Protein AF-A0AAV2M5W0-F1 (afdb_monomer_lite)

Secondary structure (DSSP, 8-state):
-PPPEE---S-SBTTB-----EESSTTSEEEEEEPPSTT-SSPEEEEEESSPPHHHHSPPPP-PPPPPPHHHHHHHHHHHHTS--GGGGS-TTS------------S--TTS-S---------PPP-----PPP-

Sequence (135 aa):
MPSLHQYVDIPTRKQNTLDLCYGNISDAFVARAHAPLGFSDHNVVVLIPHYLTGLKRAKPTIHSASVWSEDAIAQLQGCLACTDWDVFQGDLDNKSTTLPSVKSCSVPCPWTPHHSPHLRRGMYTYNLAGSEPEH

Structure (mmCIF, N/CA/C/O backbone):
data_AF-A0AAV2M5W0-F1
#
_entry.id   AF-A0AAV2M5W0-F1
#
loop_
_at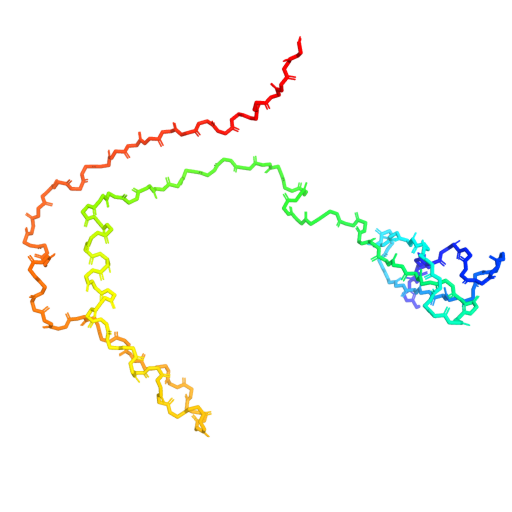om_site.group_PDB
_atom_site.id
_atom_site.type_symbol
_atom_site.label_atom_id
_atom_site.label_alt_id
_atom_site.label_comp_id
_atom_site.label_asym_id
_atom_site.label_entity_id
_atom_site.label_seq_id
_atom_site.pdbx_PDB_ins_code
_atom_site.Cartn_x
_atom_site.Cartn_y
_atom_site.Cartn_z
_atom_site.occupancy
_atom_site.B_iso_or_equiv
_atom_site.auth_seq_id
_atom_site.auth_comp_id
_atom_site.auth_asym_id
_atom_site.auth_atom_id
_atom_site.pdbx_PDB_model_num
ATOM 1 N N . MET A 1 1 ? -13.867 -13.048 -25.288 1.00 59.06 1 MET A N 1
ATOM 2 C CA . MET A 1 1 ? -12.800 -12.876 -24.275 1.00 59.06 1 MET A CA 1
ATOM 3 C C . MET A 1 1 ? -13.046 -11.569 -23.540 1.00 59.06 1 MET A C 1
ATOM 5 O O . MET A 1 1 ? -13.525 -10.649 -24.196 1.00 59.06 1 MET A O 1
ATOM 9 N N . PRO A 1 2 ? -12.778 -11.471 -22.227 1.00 76.69 2 PRO A N 1
ATOM 10 C CA . PRO A 1 2 ? -12.802 -10.181 -21.539 1.00 76.69 2 PRO A CA 1
ATOM 11 C C . PRO A 1 2 ? -11.765 -9.231 -22.163 1.00 76.69 2 PRO A C 1
ATOM 13 O O . PRO A 1 2 ? -10.707 -9.687 -22.602 1.00 76.69 2 PRO A O 1
ATOM 16 N N . SER A 1 3 ? -12.072 -7.933 -22.229 1.00 87.44 3 SER A N 1
ATOM 17 C CA . SER A 1 3 ? -11.113 -6.917 -22.672 1.00 87.44 3 SER A CA 1
ATOM 18 C C . SER A 1 3 ? -9.986 -6.806 -21.647 1.00 87.44 3 SER A C 1
ATOM 20 O O . SER A 1 3 ? -10.240 -6.567 -20.466 1.00 87.44 3 SER A O 1
ATOM 22 N N . LEU A 1 4 ? -8.746 -7.012 -22.091 1.00 92.62 4 LEU A N 1
ATOM 23 C CA . LEU A 1 4 ? -7.558 -6.831 -21.264 1.00 92.62 4 LEU A CA 1
ATOM 24 C C . LEU A 1 4 ? -6.927 -5.470 -21.560 1.00 92.62 4 LEU A C 1
ATOM 26 O O . LEU A 1 4 ? -6.738 -5.103 -22.718 1.00 92.62 4 LEU A O 1
ATOM 30 N N . HIS A 1 5 ? -6.586 -4.746 -20.502 1.00 92.75 5 HIS A N 1
ATOM 31 C CA . HIS A 1 5 ? -5.932 -3.446 -20.522 1.00 92.75 5 HIS A CA 1
ATOM 32 C C . HIS A 1 5 ? -4.488 -3.605 -20.062 1.00 92.75 5 HIS A C 1
ATOM 34 O O . HIS A 1 5 ? -4.242 -4.254 -19.047 1.00 92.75 5 HIS A O 1
ATOM 40 N N . GLN A 1 6 ? -3.546 -3.029 -20.805 1.00 94.81 6 GLN A N 1
ATOM 41 C CA . GLN A 1 6 ? -2.132 -3.018 -20.442 1.00 94.81 6 GLN A CA 1
ATOM 42 C C . GLN A 1 6 ? -1.868 -1.915 -19.415 1.00 94.81 6 GLN A C 1
ATOM 44 O O . GLN A 1 6 ? -2.250 -0.773 -19.644 1.00 94.81 6 GLN A O 1
ATOM 49 N N . TYR A 1 7 ? -1.207 -2.244 -18.307 1.00 95.62 7 TYR A N 1
ATOM 50 C CA . TYR A 1 7 ? -0.858 -1.281 -17.256 1.00 95.62 7 TYR A CA 1
ATOM 51 C C . TYR A 1 7 ? 0.581 -0.771 -17.345 1.00 95.62 7 TYR A C 1
ATOM 53 O O . TYR A 1 7 ? 0.870 0.308 -16.842 1.00 95.62 7 TYR A O 1
ATOM 61 N N . VAL A 1 8 ? 1.492 -1.549 -17.939 1.00 96.12 8 VAL A N 1
ATOM 62 C CA . VAL A 1 8 ? 2.891 -1.139 -18.131 1.00 96.12 8 VAL A CA 1
ATOM 63 C C . VAL A 1 8 ? 3.067 -0.657 -19.561 1.00 96.12 8 VAL A C 1
ATOM 65 O O . VAL A 1 8 ? 3.129 -1.461 -20.486 1.00 96.12 8 VAL A O 1
ATOM 68 N N . ASP A 1 9 ? 3.135 0.655 -19.731 1.00 93.62 9 ASP A N 1
ATOM 69 C CA . ASP A 1 9 ? 3.277 1.368 -21.006 1.00 93.62 9 ASP A CA 1
ATOM 70 C C . ASP A 1 9 ? 4.591 2.169 -21.101 1.00 93.62 9 ASP A C 1
ATOM 72 O O . ASP A 1 9 ? 4.857 2.844 -22.093 1.00 93.62 9 ASP A O 1
ATOM 76 N N . ILE A 1 10 ? 5.442 2.060 -20.079 1.00 94.12 10 ILE A N 1
ATOM 77 C CA . ILE A 1 10 ? 6.734 2.743 -19.978 1.00 94.12 10 ILE A CA 1
ATOM 78 C C . ILE A 1 10 ? 7.901 1.830 -20.385 1.00 94.12 10 ILE A C 1
ATOM 80 O O . ILE A 1 10 ? 7.792 0.605 -20.265 1.00 94.12 10 ILE A O 1
ATOM 84 N N . PRO A 1 11 ? 9.048 2.380 -20.828 1.00 93.94 11 PRO A N 1
ATOM 85 C CA . PRO A 1 11 ? 10.235 1.578 -21.110 1.00 93.94 11 PRO A CA 1
ATOM 86 C C . PRO A 1 11 ? 10.770 0.880 -19.855 1.00 93.94 11 PRO A C 1
ATOM 88 O O . PRO A 1 11 ? 11.038 1.519 -18.833 1.00 93.94 11 PRO A O 1
ATOM 91 N N . THR A 1 12 ? 10.973 -0.433 -19.946 1.00 93.69 12 THR A N 1
ATOM 92 C CA . THR A 1 12 ? 11.491 -1.253 -18.839 1.00 93.69 12 THR A CA 1
ATOM 93 C C . THR A 1 12 ? 12.912 -1.740 -19.086 1.00 93.69 12 THR A C 1
ATOM 95 O O . THR A 1 12 ? 13.647 -1.981 -18.134 1.00 93.69 12 THR A O 1
ATOM 98 N N . ARG A 1 13 ? 13.358 -1.772 -20.348 1.00 93.56 13 ARG A N 1
ATOM 99 C CA . ARG A 1 13 ? 14.748 -2.033 -20.734 1.00 93.56 13 ARG A CA 1
ATOM 100 C C . ARG A 1 13 ? 15.174 -1.062 -21.825 1.00 93.56 13 ARG A C 1
ATOM 102 O O . ARG A 1 13 ? 14.739 -1.174 -22.972 1.00 93.56 13 ARG A O 1
ATOM 109 N N . LYS A 1 14 ? 16.080 -0.138 -21.496 1.00 89.19 14 LYS A N 1
ATOM 110 C CA . LYS A 1 14 ? 16.497 0.945 -22.406 1.00 89.19 14 LYS A CA 1
ATOM 111 C C . LYS A 1 14 ? 15.257 1.698 -22.926 1.00 89.19 14 LYS A C 1
ATOM 113 O O . LYS A 1 14 ? 14.504 2.228 -22.120 1.00 89.19 14 LYS A O 1
ATOM 118 N N . GLN A 1 15 ? 15.028 1.731 -24.239 1.00 90.94 15 GLN A N 1
ATOM 119 C CA . GLN A 1 15 ? 13.858 2.350 -24.872 1.00 90.94 15 GLN A CA 1
ATOM 120 C C . GLN A 1 15 ? 12.706 1.366 -25.144 1.00 90.94 15 GLN A C 1
ATOM 122 O O . GLN A 1 15 ? 11.694 1.767 -25.712 1.00 90.94 15 GLN A O 1
ATOM 127 N N . ASN A 1 16 ? 12.833 0.100 -24.736 1.00 91.88 16 ASN A N 1
ATOM 128 C CA . ASN A 1 16 ? 11.838 -0.933 -25.008 1.00 91.88 16 ASN A CA 1
ATOM 129 C C . ASN A 1 16 ? 11.011 -1.262 -23.757 1.00 91.88 16 ASN A C 1
ATOM 131 O O . ASN A 1 16 ? 11.539 -1.362 -22.647 1.00 91.88 16 ASN A O 1
ATOM 135 N N . THR A 1 17 ? 9.717 -1.507 -23.956 1.00 93.50 17 THR A N 1
ATOM 136 C CA . THR A 1 17 ? 8.811 -2.077 -22.950 1.00 93.50 17 THR A CA 1
ATOM 137 C C . THR A 1 17 ? 8.752 -3.584 -23.155 1.00 93.50 17 THR A C 1
ATOM 139 O O . THR A 1 17 ? 8.103 -4.060 -24.084 1.00 93.50 17 THR A O 1
ATOM 142 N N . LEU A 1 18 ? 9.489 -4.329 -22.332 1.00 91.94 18 LEU A N 1
ATOM 143 C CA . LEU A 1 18 ? 9.512 -5.795 -22.392 1.00 91.94 18 LEU A CA 1
ATOM 144 C C . LEU A 1 18 ? 8.593 -6.420 -21.346 1.00 91.94 18 LEU A C 1
ATOM 146 O O . LEU A 1 18 ? 8.008 -7.473 -21.591 1.00 91.94 18 LEU A O 1
ATOM 150 N N . ASP A 1 19 ? 8.453 -5.763 -20.197 1.00 91.44 19 ASP A N 1
ATOM 151 C CA . ASP A 1 19 ? 7.642 -6.266 -19.099 1.00 91.44 19 ASP A CA 1
ATOM 152 C C . ASP A 1 19 ? 6.202 -5.787 -19.295 1.00 91.44 19 ASP A C 1
ATOM 154 O O . ASP A 1 19 ? 5.883 -4.615 -19.103 1.00 91.44 19 ASP A O 1
ATOM 158 N N . LEU A 1 20 ? 5.330 -6.698 -19.728 1.00 93.12 20 LEU A N 1
ATOM 159 C CA . LEU A 1 20 ? 3.921 -6.415 -19.990 1.00 93.12 20 LEU A CA 1
ATOM 160 C C . LEU A 1 20 ? 3.066 -6.914 -18.823 1.00 93.12 20 LEU A C 1
ATOM 162 O O . LEU A 1 20 ? 3.173 -8.065 -18.404 1.00 93.12 20 LEU A O 1
ATOM 166 N N . CYS A 1 21 ? 2.174 -6.063 -18.324 1.00 94.31 21 CYS A N 1
ATOM 167 C CA . CYS A 1 21 ? 1.186 -6.431 -17.312 1.00 94.31 21 CYS A CA 1
ATOM 168 C C . CYS A 1 21 ? -0.206 -6.057 -17.814 1.00 94.31 21 CYS A C 1
ATOM 170 O O . CYS A 1 21 ? -0.398 -4.927 -18.263 1.00 94.31 21 CYS A O 1
ATOM 172 N N . TYR A 1 22 ? -1.159 -6.987 -17.723 1.00 94.81 22 TYR A N 1
ATOM 173 C CA . TYR A 1 22 ? -2.530 -6.799 -18.191 1.00 94.81 22 TYR A CA 1
ATOM 174 C C . TYR A 1 22 ? -3.550 -7.095 -17.090 1.00 94.81 22 TYR A C 1
ATOM 176 O O . TYR A 1 22 ? -3.334 -7.972 -16.254 1.00 94.81 22 TYR A O 1
ATOM 184 N N . GLY A 1 23 ? -4.702 -6.430 -17.134 1.00 92.88 23 GLY A N 1
ATOM 185 C CA . GLY A 1 23 ? -5.857 -6.770 -16.304 1.00 92.88 23 GLY A CA 1
ATOM 186 C C . GLY A 1 23 ? -7.184 -6.367 -16.940 1.00 92.88 23 GLY A C 1
ATOM 187 O O . GLY A 1 23 ? -7.224 -5.799 -18.023 1.00 92.88 23 GLY A O 1
ATOM 188 N N . ASN A 1 24 ? -8.293 -6.705 -16.291 1.00 93.56 24 ASN A N 1
ATOM 189 C CA . ASN A 1 24 ? -9.652 -6.519 -16.815 1.00 93.56 24 ASN A CA 1
ATOM 190 C C . ASN A 1 24 ? -10.321 -5.202 -16.380 1.00 93.56 24 ASN A C 1
ATOM 192 O O . ASN A 1 24 ? -11.489 -4.988 -16.694 1.00 93.56 24 ASN A O 1
ATOM 196 N N . ILE A 1 25 ? -9.619 -4.350 -15.630 1.00 88.50 25 ILE A N 1
ATOM 197 C CA . ILE A 1 25 ? -10.131 -3.070 -15.135 1.00 88.50 25 ILE A CA 1
ATOM 198 C C . ILE A 1 25 ? -9.308 -1.965 -15.789 1.00 88.50 25 ILE A C 1
ATOM 200 O O . ILE A 1 25 ? -8.116 -1.841 -15.526 1.00 88.50 25 ILE A O 1
ATOM 204 N N . SER A 1 26 ? -9.934 -1.155 -16.637 1.00 89.06 26 SER A N 1
ATOM 205 C CA . SER A 1 26 ? -9.281 0.021 -17.214 1.00 89.06 26 SER A CA 1
ATOM 206 C C . SER A 1 26 ? -8.836 0.992 -16.118 1.00 89.06 26 SER A C 1
ATOM 208 O O . SER A 1 26 ? -9.547 1.178 -15.129 1.00 89.06 26 SER A O 1
ATOM 210 N N . ASP A 1 27 ? -7.671 1.618 -16.299 1.00 87.38 27 ASP A N 1
ATOM 211 C CA . ASP A 1 27 ? -7.126 2.639 -15.393 1.00 87.38 27 ASP A CA 1
ATOM 212 C C . ASP A 1 27 ? -7.071 2.192 -13.924 1.00 87.38 27 ASP A C 1
ATOM 214 O O . ASP A 1 27 ? -7.342 2.972 -13.012 1.00 87.38 27 ASP A O 1
ATOM 218 N N . ALA A 1 28 ? -6.765 0.913 -13.678 1.00 90.62 28 ALA A N 1
ATOM 219 C CA . ALA A 1 28 ? -6.597 0.386 -12.326 1.00 90.62 28 ALA A CA 1
ATOM 220 C C . ALA A 1 28 ? -5.260 0.811 -11.705 1.00 90.62 28 ALA A C 1
ATOM 222 O O . ALA A 1 28 ? -5.187 1.041 -10.495 1.00 90.62 28 ALA A O 1
ATOM 223 N N . PHE A 1 29 ? -4.218 0.940 -12.530 1.00 93.19 29 PHE A N 1
ATOM 224 C CA . PHE A 1 29 ? -2.856 1.240 -12.103 1.00 93.19 29 PHE A CA 1
ATOM 225 C C . PHE A 1 29 ? -2.165 2.214 -13.053 1.00 93.19 29 PHE A C 1
ATOM 227 O O . PHE A 1 29 ? -2.430 2.213 -14.251 1.00 93.19 29 PHE A O 1
ATOM 234 N N . VAL A 1 30 ? -1.232 2.986 -12.502 1.00 93.38 30 VAL A N 1
ATOM 235 C CA . VAL A 1 30 ? -0.239 3.766 -13.245 1.00 93.38 30 VAL A CA 1
ATOM 236 C C . VAL A 1 30 ? 1.128 3.134 -13.009 1.00 93.38 30 VAL A C 1
ATOM 238 O O . VAL A 1 30 ? 1.520 2.924 -11.857 1.00 93.38 30 VAL A O 1
ATOM 241 N N . ALA A 1 31 ? 1.861 2.836 -14.079 1.00 95.44 31 ALA A N 1
ATOM 242 C CA . ALA A 1 31 ? 3.222 2.328 -13.981 1.00 95.44 31 ALA A CA 1
ATOM 243 C C . ALA A 1 31 ? 4.231 3.455 -13.711 1.00 95.44 31 ALA A C 1
ATOM 245 O O . ALA A 1 31 ? 4.190 4.523 -14.320 1.00 95.44 31 ALA A O 1
ATOM 246 N N . ARG A 1 32 ? 5.185 3.199 -12.812 1.00 94.44 32 ARG A N 1
ATOM 247 C CA . ARG A 1 32 ? 6.381 4.029 -12.616 1.00 94.44 32 ARG A CA 1
ATOM 248 C C . ARG A 1 32 ? 7.641 3.187 -12.685 1.00 94.44 32 ARG A C 1
ATOM 250 O O . ARG A 1 32 ? 7.730 2.156 -12.025 1.00 94.44 32 ARG A O 1
ATOM 257 N N . ALA A 1 33 ? 8.627 3.661 -13.441 1.00 93.69 33 ALA A N 1
ATOM 258 C CA . ALA A 1 33 ? 9.947 3.054 -13.487 1.00 93.69 33 ALA A CA 1
ATOM 259 C C . ALA A 1 33 ? 10.795 3.532 -12.303 1.00 93.69 33 ALA A C 1
ATOM 261 O O . ALA A 1 33 ? 10.796 4.708 -11.941 1.00 93.69 33 ALA A O 1
ATOM 262 N N . HIS A 1 34 ? 11.542 2.598 -11.738 1.00 93.31 34 HIS A N 1
ATOM 263 C CA . HIS A 1 34 ? 12.541 2.776 -10.701 1.00 93.31 34 HIS A CA 1
ATOM 264 C C . HIS A 1 34 ? 13.873 2.194 -11.178 1.00 93.31 34 HIS A C 1
ATOM 266 O O . HIS A 1 34 ? 13.924 1.423 -12.141 1.00 93.31 34 HIS A O 1
ATOM 272 N N . ALA A 1 35 ? 14.954 2.575 -10.494 1.00 92.44 35 ALA A N 1
ATOM 273 C CA . ALA A 1 35 ? 16.288 2.088 -10.811 1.00 92.44 35 ALA A CA 1
ATOM 274 C C . ALA A 1 35 ? 16.329 0.545 -10.842 1.00 92.44 35 ALA A C 1
ATOM 276 O O . ALA A 1 35 ? 15.637 -0.098 -10.042 1.00 92.44 35 ALA A O 1
ATOM 277 N N . PRO A 1 36 ? 17.127 -0.051 -11.743 1.00 92.31 36 PRO A N 1
ATOM 278 C CA . PRO A 1 36 ? 17.340 -1.488 -11.765 1.00 92.31 36 PRO A CA 1
ATOM 279 C C . PRO A 1 36 ? 17.829 -2.018 -10.419 1.00 92.31 36 PRO A C 1
ATOM 281 O O . PRO A 1 36 ? 18.591 -1.361 -9.706 1.00 92.31 36 PRO A O 1
ATOM 284 N N . LEU A 1 37 ? 17.410 -3.236 -10.080 1.00 92.31 37 LEU A N 1
ATOM 285 C CA . LEU A 1 37 ? 17.890 -3.901 -8.878 1.00 92.31 37 LEU A CA 1
ATOM 286 C C . LEU A 1 37 ? 19.275 -4.512 -9.138 1.00 92.31 37 LEU A C 1
ATOM 288 O O . LEU A 1 37 ? 19.419 -5.418 -9.960 1.00 92.31 37 LEU A O 1
ATOM 292 N N . GLY A 1 38 ? 20.294 -4.036 -8.421 1.00 93.25 38 GLY A N 1
ATOM 293 C CA . GLY A 1 38 ? 21.662 -4.544 -8.545 1.00 93.25 38 GLY A CA 1
ATOM 294 C C . GLY A 1 38 ? 22.214 -4.384 -9.965 1.00 93.25 38 GLY A C 1
ATOM 295 O O . GLY A 1 38 ? 22.266 -3.277 -10.489 1.00 93.25 38 GLY A O 1
ATOM 296 N N . PHE A 1 39 ? 22.622 -5.497 -10.581 1.00 92.50 39 PHE A N 1
ATOM 297 C CA . PHE A 1 39 ? 23.157 -5.543 -11.950 1.00 92.50 39 PHE A CA 1
ATOM 298 C C . PHE A 1 39 ? 22.105 -5.892 -13.015 1.00 92.50 39 PHE A C 1
ATOM 300 O O . PHE A 1 39 ? 22.465 -6.247 -14.136 1.00 92.50 39 PHE A O 1
ATOM 307 N N . SER A 1 40 ? 20.815 -5.827 -12.672 1.00 92.00 40 SER A N 1
ATOM 308 C CA . SER A 1 40 ? 19.733 -5.980 -13.647 1.00 92.00 40 SER A CA 1
ATOM 309 C C . SER A 1 40 ? 19.852 -4.919 -14.741 1.00 92.00 40 SER A C 1
ATOM 311 O O . SER A 1 40 ? 20.120 -3.751 -14.466 1.00 92.00 40 SER A O 1
ATOM 313 N N . ASP A 1 41 ? 19.612 -5.308 -15.986 1.00 89.88 41 ASP A N 1
ATOM 314 C CA . ASP A 1 41 ? 19.481 -4.383 -17.110 1.00 89.88 41 ASP A CA 1
ATOM 315 C C . ASP A 1 41 ? 18.020 -3.974 -17.371 1.00 89.88 41 ASP A C 1
ATOM 317 O O . ASP A 1 41 ? 17.747 -3.194 -18.287 1.00 89.88 41 ASP A O 1
ATOM 321 N N . HIS A 1 42 ? 17.092 -4.471 -16.546 1.00 92.94 42 HIS A N 1
ATOM 322 C CA . HIS A 1 42 ? 15.692 -4.057 -16.488 1.00 92.94 42 HIS A CA 1
ATOM 323 C C . HIS A 1 42 ? 15.449 -3.126 -15.294 1.00 92.94 42 HIS A C 1
ATOM 325 O O . HIS A 1 42 ? 15.894 -3.401 -14.173 1.00 92.94 42 HIS A O 1
ATOM 331 N N . ASN A 1 43 ? 14.690 -2.059 -15.532 1.00 93.44 43 ASN A N 1
ATOM 332 C CA . ASN A 1 43 ? 14.153 -1.176 -14.504 1.00 93.44 43 ASN A CA 1
ATOM 333 C C . ASN A 1 43 ? 13.117 -1.919 -13.656 1.00 93.44 43 ASN A C 1
ATOM 335 O O . ASN A 1 43 ? 12.354 -2.744 -14.158 1.00 93.44 43 ASN A O 1
ATOM 339 N N . VAL A 1 44 ? 13.030 -1.569 -12.376 1.00 94.19 44 VAL A N 1
ATOM 340 C CA . VAL A 1 44 ? 11.920 -2.026 -11.533 1.00 94.19 44 VAL A CA 1
ATOM 341 C C . VAL A 1 44 ? 10.677 -1.218 -11.898 1.00 94.19 44 VAL A C 1
ATOM 343 O O . VAL A 1 44 ? 10.741 0.007 -11.956 1.00 94.19 44 VAL A O 1
ATOM 346 N N . VAL A 1 45 ? 9.537 -1.871 -12.121 1.00 95.69 45 VAL A N 1
ATOM 347 C CA . VAL A 1 45 ? 8.261 -1.181 -12.361 1.00 95.69 45 VAL A CA 1
ATOM 348 C C . VAL A 1 45 ? 7.367 -1.309 -11.137 1.00 95.69 45 VAL A C 1
ATOM 350 O O . VAL A 1 45 ? 7.078 -2.411 -10.677 1.00 95.69 45 VAL A O 1
ATOM 353 N N . VAL A 1 46 ? 6.906 -0.173 -10.621 1.00 95.06 46 VAL A N 1
ATOM 354 C CA . VAL A 1 46 ? 5.933 -0.101 -9.529 1.00 95.06 46 VAL A CA 1
ATOM 355 C C . VAL A 1 46 ? 4.579 0.284 -10.110 1.00 95.06 46 VAL A C 1
ATOM 357 O O . VAL A 1 46 ? 4.447 1.328 -10.748 1.00 95.06 46 VAL A O 1
ATOM 360 N N . LEU A 1 47 ? 3.568 -0.554 -9.875 1.00 94.38 47 LEU A N 1
ATOM 361 C CA . LEU A 1 47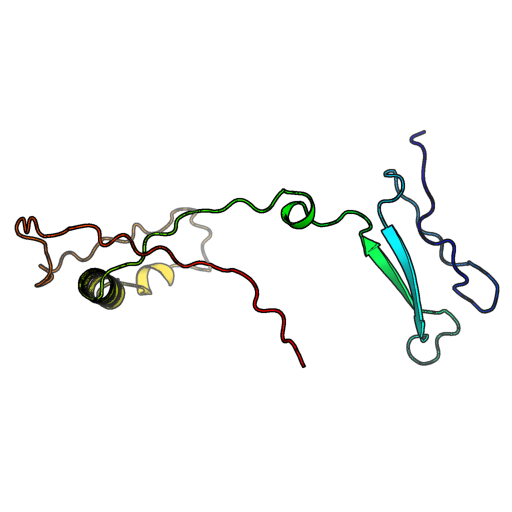 ? 2.179 -0.264 -10.219 1.00 94.38 47 LEU A CA 1
ATOM 362 C C . LEU A 1 47 ? 1.506 0.452 -9.051 1.00 94.38 47 LEU A C 1
ATOM 364 O O . LEU A 1 47 ? 1.263 -0.135 -7.997 1.00 94.38 47 LEU A O 1
ATOM 368 N N . ILE A 1 48 ? 1.204 1.731 -9.243 1.00 92.81 48 ILE A N 1
ATOM 369 C CA . ILE A 1 48 ? 0.504 2.546 -8.252 1.00 92.81 48 ILE A CA 1
ATOM 370 C C . ILE A 1 48 ? -0.990 2.458 -8.553 1.00 92.81 48 ILE A C 1
ATOM 372 O O . ILE A 1 48 ? -1.384 2.810 -9.666 1.00 92.81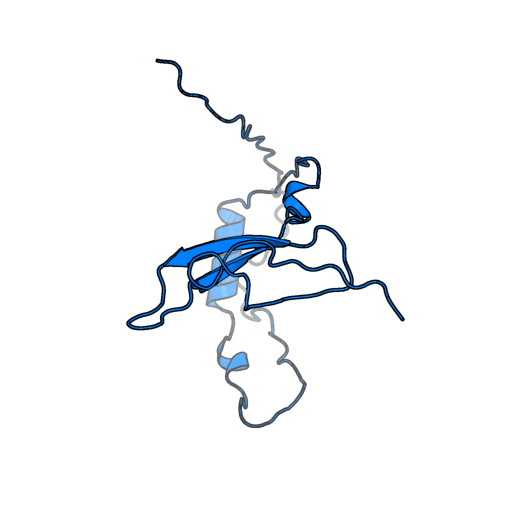 48 ILE A O 1
ATOM 376 N N . PRO A 1 49 ? -1.836 2.020 -7.605 1.00 90.56 49 PRO A N 1
ATOM 377 C CA . PRO A 1 49 ? -3.276 2.024 -7.799 1.00 90.56 49 PRO A CA 1
ATOM 378 C C . PRO A 1 49 ? -3.766 3.422 -8.176 1.00 90.56 49 PRO A C 1
ATOM 380 O O . PRO A 1 49 ? -3.558 4.387 -7.441 1.00 90.56 49 PRO A O 1
ATOM 383 N N . HIS A 1 50 ? -4.420 3.530 -9.326 1.00 83.56 50 HIS A N 1
ATOM 384 C CA . HIS A 1 50 ? -5.025 4.778 -9.780 1.00 83.56 50 HIS A CA 1
ATOM 385 C C . HIS A 1 50 ? -6.333 5.058 -9.022 1.00 83.56 50 HIS A C 1
ATOM 387 O O . HIS A 1 50 ? -6.728 6.209 -8.828 1.00 83.56 50 HIS A O 1
ATOM 393 N N . TYR A 1 51 ? -6.990 4.010 -8.505 1.00 72.44 51 TYR A N 1
ATOM 394 C CA . TYR A 1 51 ? -8.102 4.194 -7.585 1.00 72.44 51 TYR A CA 1
ATOM 395 C C . TYR A 1 51 ? -7.594 4.777 -6.258 1.00 72.44 51 TYR A C 1
ATOM 397 O O . TYR A 1 51 ? -6.824 4.168 -5.516 1.00 72.44 51 TYR A O 1
ATOM 405 N N . LEU A 1 52 ? -8.063 5.978 -5.926 1.00 65.75 52 LEU A N 1
ATOM 406 C CA . LEU A 1 52 ? -7.949 6.495 -4.570 1.00 65.75 52 LEU A CA 1
ATOM 407 C C . LEU A 1 52 ? -8.746 5.564 -3.644 1.00 65.75 52 LEU A C 1
ATOM 409 O O . LEU A 1 52 ? -9.871 5.177 -3.975 1.00 65.75 52 LEU A O 1
ATOM 413 N N . THR A 1 53 ? -8.160 5.182 -2.504 1.00 62.97 53 THR A N 1
ATOM 414 C CA . THR A 1 53 ? -8.827 4.355 -1.485 1.00 62.97 53 THR A CA 1
ATOM 415 C C . THR A 1 53 ? -10.232 4.897 -1.206 1.00 62.97 53 THR A C 1
ATOM 417 O O . THR A 1 53 ? -10.445 6.107 -1.265 1.00 62.97 53 THR A O 1
ATOM 420 N N . GLY A 1 54 ? -11.209 4.033 -0.904 1.00 59.19 54 GLY A N 1
ATOM 421 C CA . GLY A 1 54 ? -12.597 4.466 -0.661 1.00 59.19 54 GLY A CA 1
ATOM 422 C C . GLY A 1 54 ? -12.707 5.619 0.348 1.00 59.19 54 GLY A C 1
ATOM 423 O O . GLY A 1 54 ? -13.537 6.502 0.178 1.00 59.19 54 GLY A O 1
ATOM 424 N N . LEU A 1 55 ? -11.777 5.682 1.308 1.00 58.88 55 LEU A N 1
ATOM 425 C CA . LEU A 1 55 ? -11.620 6.775 2.271 1.00 58.88 55 LEU A CA 1
ATOM 426 C C . LEU A 1 55 ? -11.314 8.144 1.631 1.00 58.88 55 LEU A C 1
ATOM 428 O O . LEU A 1 55 ? -11.785 9.160 2.119 1.00 58.88 55 LEU A O 1
ATOM 432 N N . LYS A 1 56 ? -10.541 8.179 0.541 1.00 59.00 56 LYS A N 1
ATOM 433 C CA . LYS A 1 56 ? -10.218 9.395 -0.223 1.00 59.00 56 LYS A CA 1
ATOM 434 C C . LYS A 1 56 ? -11.295 9.759 -1.253 1.00 59.00 56 LYS A C 1
ATOM 436 O O . LYS A 1 56 ? -11.356 10.906 -1.678 1.00 59.00 56 LYS A O 1
ATOM 441 N N . ARG A 1 57 ? -12.116 8.788 -1.683 1.00 58.00 57 ARG A N 1
ATOM 442 C CA . ARG A 1 57 ? -13.290 9.021 -2.550 1.00 58.00 57 ARG A CA 1
ATOM 443 C C . ARG A 1 57 ? -14.514 9.486 -1.763 1.00 58.00 57 ARG A C 1
ATOM 445 O O . ARG A 1 57 ? -15.341 10.212 -2.305 1.00 58.00 57 ARG A O 1
ATOM 452 N N . ALA A 1 58 ? -14.650 9.046 -0.516 1.00 66.81 58 ALA A N 1
ATOM 453 C CA . ALA A 1 58 ? -15.736 9.461 0.351 1.00 66.81 58 ALA A CA 1
ATOM 454 C C . ALA A 1 58 ? -15.554 10.930 0.749 1.00 66.81 58 ALA A C 1
ATOM 456 O O . ALA A 1 58 ? -14.465 11.354 1.137 1.00 66.81 58 ALA A O 1
ATOM 457 N N . LYS A 1 59 ? -16.636 11.710 0.674 1.00 74.12 59 LYS A N 1
ATOM 458 C CA . LYS A 1 59 ? -16.661 13.049 1.265 1.00 74.12 59 LYS A CA 1
ATOM 459 C C . LYS A 1 59 ? -16.338 12.908 2.759 1.00 74.12 59 LYS A C 1
ATOM 461 O O . LYS A 1 59 ? -16.971 12.068 3.398 1.00 74.12 59 LYS A O 1
ATOM 466 N N . PRO A 1 60 ? -15.412 13.706 3.321 1.00 76.00 60 PRO A N 1
ATOM 467 C CA . PRO A 1 60 ? -15.147 13.677 4.752 1.00 76.00 60 PRO A CA 1
ATOM 468 C C . PRO A 1 60 ? -16.451 13.850 5.536 1.00 76.00 60 PRO A C 1
ATOM 470 O O . PRO A 1 60 ? -17.156 14.849 5.369 1.00 76.00 60 PRO A O 1
ATOM 473 N N . THR A 1 61 ? -16.786 12.862 6.361 1.00 81.31 61 THR A N 1
ATOM 474 C CA . THR A 1 61 ? -17.928 12.919 7.274 1.00 81.31 61 THR A CA 1
ATOM 475 C C . THR A 1 61 ? -17.433 13.238 8.673 1.00 81.31 61 THR A C 1
ATOM 477 O O . THR A 1 61 ? -16.500 12.612 9.175 1.00 81.31 61 THR A O 1
ATOM 480 N N . ILE A 1 62 ? -18.076 14.208 9.317 1.00 84.12 62 ILE A N 1
ATOM 481 C CA . ILE A 1 62 ? -17.820 14.519 10.720 1.00 84.12 62 ILE A CA 1
ATOM 482 C C . ILE A 1 62 ? -18.567 13.486 11.560 1.00 84.12 62 ILE A C 1
ATOM 484 O O . ILE A 1 62 ? -19.791 13.384 11.483 1.00 84.12 62 ILE A O 1
ATOM 488 N N . HIS A 1 63 ? -17.826 12.738 12.370 1.00 81.88 63 HIS A N 1
ATOM 489 C CA . HIS A 1 63 ? -18.387 11.844 13.373 1.00 81.88 63 HIS A CA 1
ATOM 490 C C . HIS A 1 63 ? -18.086 12.402 14.762 1.00 81.88 63 HIS A C 1
ATOM 492 O O . HIS A 1 63 ? -16.948 12.753 15.067 1.00 81.88 63 HIS A O 1
ATOM 498 N N . SER A 1 64 ? -19.105 12.478 15.616 1.00 86.19 64 SER A N 1
ATOM 499 C CA . SER A 1 64 ? -18.916 12.770 17.034 1.00 86.19 64 SER A CA 1
ATOM 500 C C . SER A 1 64 ? -18.416 11.512 17.742 1.00 86.19 64 SER A C 1
ATOM 502 O O . SER A 1 64 ? -19.118 10.499 17.750 1.00 86.19 64 SER A O 1
ATOM 504 N N . ALA A 1 65 ? -17.237 11.577 18.355 1.00 82.31 65 ALA A N 1
ATOM 505 C CA . ALA A 1 65 ? -16.741 10.534 19.245 1.00 82.31 65 ALA A CA 1
ATOM 506 C C . ALA A 1 65 ? -16.989 10.936 20.704 1.00 82.31 65 ALA A C 1
ATOM 508 O O . ALA A 1 65 ? -16.772 12.085 21.086 1.00 82.31 65 ALA A O 1
ATOM 509 N N . SER A 1 66 ? -17.452 9.994 21.525 1.00 84.94 66 SER A N 1
ATOM 510 C CA . SER A 1 66 ? -17.552 10.198 22.970 1.00 84.94 66 SER A CA 1
ATOM 511 C C . SER A 1 66 ? -16.180 10.040 23.615 1.00 84.94 66 SER A C 1
ATOM 513 O O . SER A 1 66 ? -15.521 9.022 23.402 1.00 84.94 66 SER A O 1
ATOM 515 N N . VAL A 1 67 ? -15.789 11.003 24.445 1.00 89.25 67 VAL A N 1
ATOM 516 C CA . VAL A 1 67 ? -14.601 10.895 25.298 1.00 89.25 67 VAL A CA 1
ATOM 517 C C . VAL A 1 67 ? -15.011 10.261 26.625 1.00 89.25 67 VAL A C 1
ATOM 519 O O . VAL A 1 67 ? -16.050 10.609 27.189 1.00 89.25 67 VAL A O 1
ATOM 522 N N . TRP A 1 68 ? -14.228 9.299 27.106 1.00 88.50 68 TRP A N 1
ATOM 523 C CA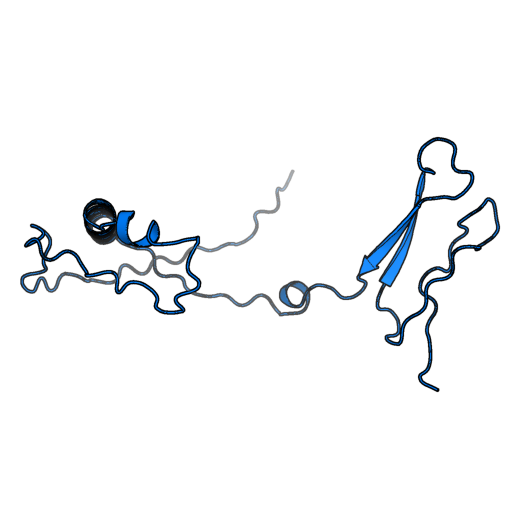 . TRP A 1 68 ? -14.453 8.684 28.413 1.00 88.50 68 TRP A CA 1
ATOM 524 C C . TRP A 1 68 ? -13.998 9.624 29.531 1.00 88.50 68 TRP A C 1
ATOM 526 O O . TRP A 1 68 ? -12.968 10.282 29.404 1.00 88.50 68 TRP A O 1
ATOM 536 N N . SER A 1 69 ? -14.773 9.701 30.617 1.00 91.38 69 SER A N 1
ATOM 537 C CA . SER A 1 69 ? -14.357 10.432 31.817 1.00 91.38 69 SER A CA 1
ATOM 538 C C . SER A 1 69 ? -13.189 9.723 32.503 1.00 91.38 69 SER A C 1
ATOM 540 O O . SER A 1 69 ? -13.007 8.518 32.329 1.00 91.38 69 SER A O 1
ATOM 542 N N . GLU A 1 70 ? -12.431 10.451 33.323 1.00 90.19 70 GLU A N 1
ATOM 543 C CA . GLU A 1 70 ? -11.348 9.874 34.132 1.00 90.19 70 GLU A CA 1
ATOM 544 C C . GLU A 1 70 ? -11.849 8.712 34.999 1.00 90.19 70 GLU A C 1
ATOM 546 O O . GLU A 1 70 ? -11.223 7.656 35.028 1.00 90.19 70 GLU A O 1
ATOM 551 N N . ASP A 1 71 ? -13.039 8.850 35.593 1.00 86.06 71 ASP A N 1
ATOM 552 C CA . ASP A 1 71 ? -13.687 7.776 36.353 1.00 86.06 71 ASP A CA 1
ATOM 553 C C . ASP A 1 71 ? -13.974 6.542 35.490 1.00 86.06 71 ASP A C 1
ATOM 555 O O . ASP A 1 71 ? -13.730 5.414 35.915 1.00 86.06 71 ASP A O 1
ATOM 559 N N . ALA A 1 72 ? -14.484 6.733 34.268 1.00 84.69 72 ALA A N 1
ATOM 560 C CA . ALA A 1 72 ? -14.760 5.625 33.357 1.00 84.69 72 ALA A CA 1
ATOM 561 C C . ALA A 1 72 ? -13.459 4.922 32.942 1.00 84.69 72 ALA A C 1
ATOM 563 O O . ALA A 1 72 ? -13.407 3.693 32.908 1.00 84.69 72 ALA A O 1
ATOM 564 N N . ILE A 1 73 ? -12.398 5.692 32.685 1.00 88.75 73 ILE A N 1
ATOM 565 C CA . ILE A 1 73 ? -11.066 5.165 32.375 1.00 88.75 73 ILE A CA 1
ATOM 566 C C . ILE A 1 73 ? -10.526 4.355 33.559 1.00 88.75 73 ILE A C 1
ATOM 568 O O . ILE A 1 73 ? -10.099 3.219 33.360 1.00 88.75 73 ILE A O 1
ATOM 572 N N . ALA A 1 74 ? -10.589 4.889 34.780 1.00 87.06 74 ALA A N 1
ATOM 573 C CA . ALA A 1 74 ? -10.111 4.214 35.985 1.00 87.06 74 ALA A CA 1
ATOM 574 C C . ALA A 1 74 ? -10.870 2.904 36.252 1.00 87.06 74 ALA A C 1
ATOM 576 O O . ALA A 1 74 ? -10.261 1.879 36.566 1.00 87.06 74 ALA A O 1
ATOM 577 N N . GLN A 1 75 ? -12.192 2.904 36.058 1.00 85.56 75 GLN A N 1
ATOM 578 C CA . GLN A 1 75 ? -13.015 1.699 36.175 1.00 85.56 75 GLN A CA 1
ATOM 579 C C . GLN A 1 75 ? -12.606 0.633 35.160 1.00 85.56 75 GLN A C 1
ATOM 581 O O . GLN A 1 75 ? -12.391 -0.522 35.522 1.00 85.56 75 GLN A O 1
ATOM 586 N N . LEU A 1 76 ? -12.448 1.020 33.895 1.00 87.56 76 LEU A N 1
ATOM 587 C CA . LEU A 1 76 ? -12.045 0.105 32.831 1.00 87.56 76 LEU A CA 1
ATOM 588 C C . LEU A 1 76 ? -10.636 -0.448 33.042 1.00 87.56 76 LEU A C 1
ATOM 590 O O . LEU A 1 76 ? -10.420 -1.641 32.843 1.00 87.56 76 LEU A O 1
ATOM 594 N N . GLN A 1 77 ? -9.694 0.383 33.491 1.00 90.19 77 GLN A N 1
ATOM 595 C CA . GLN A 1 77 ? -8.353 -0.061 33.873 1.00 90.19 77 GLN A CA 1
ATOM 596 C C . GLN A 1 77 ? -8.409 -1.088 35.007 1.00 90.19 77 GLN A C 1
ATOM 598 O O . GLN A 1 77 ? -7.753 -2.124 34.918 1.00 90.19 77 GLN A O 1
ATOM 603 N N . GLY A 1 78 ? -9.237 -0.849 36.029 1.00 87.88 78 GLY A N 1
ATOM 604 C CA . GLY A 1 78 ? -9.483 -1.811 37.103 1.00 87.88 78 GLY A CA 1
ATOM 605 C C . GLY A 1 78 ? -10.037 -3.141 36.583 1.00 87.88 78 GLY A C 1
ATOM 606 O O . GLY A 1 78 ? -9.521 -4.198 36.942 1.00 87.88 78 GLY A O 1
ATOM 607 N N . CYS A 1 79 ? -11.025 -3.097 35.682 1.00 85.12 79 CYS A N 1
ATOM 608 C CA . CYS A 1 79 ? -11.586 -4.289 35.042 1.00 85.12 79 CYS A CA 1
ATOM 609 C C . CYS A 1 79 ? -10.537 -5.075 34.241 1.00 85.12 79 CYS A C 1
ATOM 611 O O . CYS A 1 79 ? -10.475 -6.298 34.342 1.00 85.12 79 CYS A O 1
ATOM 613 N N . LEU A 1 80 ? -9.695 -4.391 33.464 1.00 87.12 80 LEU A N 1
ATOM 614 C CA . LEU A 1 80 ? -8.641 -5.034 32.672 1.00 87.12 80 LEU A CA 1
ATOM 615 C C . LEU A 1 80 ? -7.547 -5.645 33.556 1.00 87.12 80 LEU A C 1
ATOM 617 O O . LEU A 1 80 ? -7.043 -6.720 33.239 1.00 87.12 80 LEU A O 1
ATOM 621 N N . ALA A 1 81 ? -7.213 -4.997 34.675 1.00 84.81 81 ALA A N 1
ATOM 622 C CA . ALA A 1 81 ? -6.223 -5.494 35.629 1.00 84.81 81 ALA A CA 1
ATOM 623 C C . ALA A 1 81 ? -6.696 -6.744 36.392 1.00 84.81 81 ALA A C 1
ATOM 625 O O . ALA A 1 81 ? -5.871 -7.575 36.757 1.00 84.81 81 ALA A O 1
ATOM 626 N N . CYS A 1 82 ? -8.007 -6.894 36.625 1.00 81.69 82 CYS A N 1
ATOM 627 C CA . CYS A 1 82 ? -8.585 -8.099 37.234 1.00 81.69 82 CYS A CA 1
ATOM 628 C C . CYS A 1 82 ? -9.027 -9.161 36.219 1.00 81.69 82 CYS A C 1
ATOM 630 O O . CYS A 1 82 ? -9.535 -10.208 36.624 1.00 81.69 82 CYS A O 1
ATOM 632 N N . THR A 1 83 ? -8.875 -8.898 34.917 1.00 83.00 83 THR A N 1
ATOM 633 C CA . THR A 1 83 ? -9.210 -9.872 33.878 1.00 83.00 83 THR A CA 1
ATOM 634 C C . THR A 1 83 ? -8.168 -10.986 33.879 1.00 83.00 83 THR A C 1
ATOM 636 O O . THR A 1 83 ? -6.970 -10.727 33.808 1.00 83.00 83 THR A O 1
ATOM 639 N N . ASP A 1 84 ? -8.635 -12.230 33.951 1.00 81.75 84 ASP A N 1
ATOM 640 C CA . ASP A 1 84 ? -7.799 -13.411 33.759 1.00 81.75 84 ASP A CA 1
ATOM 641 C C . ASP A 1 84 ? -7.449 -13.549 32.268 1.00 81.75 84 ASP A C 1
ATOM 643 O O . ASP A 1 84 ? -8.282 -13.952 31.450 1.00 81.75 84 ASP A O 1
ATOM 647 N N . TRP A 1 85 ? -6.224 -13.158 31.912 1.00 83.38 85 TRP A N 1
ATOM 648 C CA . TRP A 1 85 ? -5.694 -13.255 30.550 1.00 83.38 85 TRP A CA 1
ATOM 649 C C . TRP A 1 85 ? -5.100 -14.635 30.244 1.00 83.38 85 TRP A C 1
ATOM 651 O O . TRP A 1 85 ? -4.908 -14.966 29.072 1.00 83.38 85 TRP A O 1
ATOM 661 N N . ASP A 1 86 ? -4.851 -15.461 31.264 1.00 79.75 86 ASP A N 1
ATOM 662 C CA . ASP A 1 86 ? -4.302 -16.810 31.095 1.00 79.75 86 ASP A CA 1
ATOM 663 C C . ASP A 1 86 ? -5.321 -17.739 30.426 1.00 79.75 86 ASP A C 1
ATOM 665 O O . ASP A 1 86 ? -4.956 -18.724 29.787 1.00 79.75 86 ASP A O 1
ATOM 669 N N . VAL A 1 87 ? -6.601 -17.355 30.442 1.00 74.88 87 VAL A N 1
ATOM 670 C CA . VAL A 1 87 ? -7.666 -18.010 29.680 1.00 74.88 87 VAL A CA 1
ATOM 671 C C . VAL A 1 87 ? -7.374 -18.075 28.171 1.00 74.88 87 VAL A C 1
ATOM 673 O O . VAL A 1 87 ? -7.831 -18.996 27.498 1.00 74.88 87 VAL A O 1
ATOM 676 N N . PHE A 1 88 ? -6.586 -17.135 27.633 1.00 69.19 88 PHE A N 1
ATOM 677 C CA . PHE A 1 88 ? -6.180 -17.118 26.223 1.00 69.19 88 PHE A CA 1
ATOM 678 C C . PHE A 1 88 ? -4.947 -17.982 25.926 1.00 69.19 88 PHE A C 1
ATOM 680 O O . PHE A 1 88 ? -4.576 -18.123 24.763 1.00 69.19 88 PHE A O 1
ATOM 687 N N . GLN A 1 89 ? -4.308 -18.553 26.950 1.00 72.06 89 GLN A N 1
ATOM 688 C CA . GLN A 1 89 ? -3.123 -19.404 26.803 1.00 72.06 89 GLN A CA 1
ATOM 689 C C . GLN A 1 89 ? -3.478 -20.893 26.617 1.00 72.06 89 GLN A C 1
ATOM 691 O O . GLN A 1 89 ? -2.583 -21.720 26.462 1.00 72.06 89 GLN A O 1
ATOM 696 N N . GLY A 1 90 ? -4.772 -21.242 26.605 1.00 63.31 90 GLY A N 1
ATOM 697 C CA . GLY A 1 90 ? -5.251 -22.602 26.355 1.00 63.31 90 GLY A CA 1
ATOM 698 C C . GLY A 1 90 ? -5.030 -23.070 24.910 1.00 63.31 90 GLY A C 1
ATOM 699 O O . GLY A 1 90 ? -5.424 -22.386 23.969 1.00 63.31 90 GLY A O 1
ATOM 700 N N . ASP A 1 91 ? -4.407 -24.246 24.780 1.00 59.06 91 ASP A N 1
ATOM 701 C CA . ASP A 1 91 ? -4.140 -25.058 23.586 1.00 59.06 91 ASP A CA 1
ATOM 702 C C . ASP A 1 91 ? -4.086 -24.312 22.238 1.00 59.06 91 ASP A C 1
ATOM 704 O O . ASP A 1 91 ? -4.927 -24.509 21.359 1.00 59.06 91 ASP A O 1
ATOM 708 N N . LEU A 1 92 ? -2.998 -23.574 21.992 1.00 56.25 92 LEU A N 1
ATOM 709 C CA . LEU A 1 92 ? -2.596 -23.226 20.617 1.00 56.25 92 LEU A CA 1
ATOM 710 C C . LEU A 1 92 ? -2.364 -24.479 19.736 1.00 56.25 92 LEU A C 1
ATOM 712 O O . LEU A 1 92 ? -2.327 -24.375 18.508 1.00 56.25 92 LEU A O 1
ATOM 716 N N . ASP A 1 93 ? -2.273 -25.658 20.359 1.00 56.81 93 ASP A N 1
ATOM 717 C CA . ASP A 1 93 ? -1.998 -26.946 19.721 1.00 56.81 93 ASP A CA 1
ATOM 718 C C . ASP A 1 93 ? -3.261 -27.779 19.431 1.00 56.81 93 ASP A C 1
ATOM 720 O O . ASP A 1 93 ? -3.233 -28.678 18.587 1.00 56.81 93 ASP A O 1
ATOM 724 N N . ASN A 1 94 ? -4.398 -27.472 20.063 1.00 58.72 94 ASN A N 1
ATOM 725 C CA . ASN A 1 94 ? -5.669 -28.141 19.804 1.00 58.72 94 ASN A CA 1
ATOM 726 C C . ASN A 1 94 ? -6.638 -27.120 19.214 1.00 58.72 94 ASN A C 1
ATOM 728 O O . ASN A 1 94 ? -7.080 -26.204 19.898 1.00 58.72 94 ASN A O 1
ATOM 732 N N . LYS A 1 95 ? -6.987 -27.281 17.932 1.00 56.81 95 LYS A N 1
ATOM 733 C CA . LYS A 1 95 ? -7.986 -26.473 17.209 1.00 56.81 95 LYS A CA 1
ATOM 734 C C . LYS A 1 95 ? -9.402 -26.675 17.780 1.00 56.81 95 LYS A C 1
ATOM 736 O O . LYS A 1 95 ? -10.312 -27.090 17.067 1.00 56.81 95 LYS A O 1
ATOM 741 N N . SER A 1 96 ? -9.609 -26.405 19.062 1.00 58.94 96 SER A N 1
ATOM 742 C CA . SER A 1 96 ? -10.930 -26.287 19.652 1.00 58.94 96 SER A CA 1
ATOM 743 C C . SER A 1 96 ? -11.470 -24.911 19.286 1.00 58.94 96 SER A C 1
ATOM 745 O O . SER A 1 96 ? -10.996 -23.886 19.763 1.00 58.94 96 SER A O 1
ATOM 747 N N . THR A 1 97 ? -12.482 -24.881 18.422 1.00 54.84 97 THR A N 1
ATOM 748 C CA . THR A 1 97 ? -13.175 -23.671 17.940 1.00 54.84 97 THR A CA 1
ATOM 749 C C . THR A 1 97 ? -13.984 -22.954 19.037 1.00 54.84 97 THR A C 1
ATOM 751 O O . THR A 1 97 ? -14.854 -22.135 18.747 1.00 54.84 97 THR A O 1
ATOM 754 N N . THR A 1 98 ? -13.740 -23.262 20.311 1.00 58.66 98 THR A N 1
ATOM 755 C CA . THR A 1 98 ? -14.491 -22.705 21.433 1.00 58.66 98 THR A CA 1
ATOM 756 C C . THR A 1 98 ? -13.667 -21.594 22.057 1.00 58.66 98 THR A C 1
ATOM 758 O O . THR A 1 98 ? -12.700 -21.858 22.766 1.00 58.66 98 THR A O 1
ATOM 761 N N . LEU A 1 99 ? -14.043 -20.343 21.784 1.00 58.88 99 LEU A N 1
ATOM 762 C CA . LEU A 1 99 ? -13.454 -19.204 22.478 1.00 58.88 99 LEU A CA 1
ATOM 763 C C . LEU A 1 99 ? -13.723 -19.352 23.982 1.00 58.88 99 LEU A C 1
ATOM 765 O O . LEU A 1 99 ? -14.875 -19.594 24.366 1.00 58.88 99 LEU A O 1
ATOM 769 N N . PRO A 1 100 ? -12.705 -19.205 24.841 1.00 58.25 100 PRO A N 1
ATOM 770 C CA . PRO A 1 100 ? -12.937 -19.179 26.269 1.00 58.25 100 PRO A CA 1
ATOM 771 C C . PRO A 1 100 ? -13.874 -18.017 26.608 1.00 58.25 100 PRO A C 1
ATOM 773 O O . PRO A 1 100 ? -13.665 -16.877 26.188 1.00 58.25 100 PRO A O 1
ATOM 776 N N . SER A 1 101 ? -14.932 -18.301 27.370 1.00 61.69 101 SER A N 1
ATOM 777 C CA . SER A 1 101 ? -15.803 -17.253 27.894 1.00 61.69 101 SER A CA 1
ATOM 778 C C . SER A 1 101 ? -15.009 -16.447 28.916 1.00 61.69 101 SER A C 1
ATOM 780 O O . SER A 1 101 ? -14.812 -16.910 30.040 1.00 61.69 101 SER A O 1
ATOM 782 N N . VAL A 1 102 ? -14.582 -15.241 28.540 1.00 62.97 102 VAL A N 1
ATOM 783 C CA . VAL A 1 102 ? -14.011 -14.265 29.474 1.00 62.97 102 VAL A CA 1
ATOM 784 C C . VAL A 1 102 ? -15.075 -13.976 30.528 1.00 62.97 102 VAL A C 1
ATOM 786 O O . VAL A 1 102 ? -16.091 -13.335 30.253 1.00 62.97 102 VAL A O 1
ATOM 789 N N . LYS A 1 103 ? -14.899 -14.521 31.731 1.00 58.78 103 LYS A N 1
ATOM 790 C CA . LYS A 1 103 ? -15.782 -14.219 32.856 1.00 58.78 103 LYS A CA 1
ATOM 791 C C . LYS A 1 103 ? -15.446 -12.803 33.307 1.00 58.78 103 LYS A C 1
ATOM 793 O O . LYS A 1 103 ? -14.298 -12.530 33.644 1.00 58.78 103 LYS A O 1
ATOM 798 N N . SER A 1 104 ? -16.424 -11.896 33.303 1.00 58.25 104 SER A N 1
ATOM 799 C CA . SER A 1 104 ? -16.221 -10.583 33.921 1.00 58.25 104 SER A CA 1
ATOM 800 C C . SER A 1 104 ? -15.864 -10.775 35.393 1.00 58.25 104 SER A C 1
ATOM 802 O O . SER A 1 104 ? -16.400 -11.688 36.027 1.00 58.25 104 SER A O 1
ATOM 804 N N . CYS A 1 105 ? -14.989 -9.918 35.924 1.00 49.91 105 CYS A N 1
ATOM 805 C CA . CYS A 1 105 ? -14.480 -10.007 37.290 1.00 49.91 105 CYS A CA 1
ATOM 806 C C . CYS A 1 105 ? -15.607 -10.323 38.294 1.00 49.91 105 CYS A C 1
ATOM 808 O O . CYS A 1 105 ? -16.538 -9.543 38.467 1.00 49.91 105 CYS A O 1
ATOM 810 N N . SER A 1 106 ? -15.529 -11.495 38.931 1.00 51.88 106 SER A N 1
ATOM 811 C CA . SER A 1 106 ? -16.470 -11.961 39.963 1.00 51.88 106 SER A CA 1
ATOM 812 C C . SER A 1 106 ? -16.158 -11.392 41.350 1.00 51.88 106 SER A C 1
ATOM 814 O O . SER A 1 106 ? -16.895 -11.627 42.305 1.00 51.88 106 SER A O 1
ATOM 816 N N . VAL A 1 107 ? -15.044 -10.670 41.472 1.00 50.19 107 VAL A N 1
ATOM 817 C CA . VAL A 1 107 ? -14.689 -9.908 42.669 1.00 50.19 107 VAL A CA 1
ATOM 818 C C . VAL A 1 107 ? -15.651 -8.720 42.757 1.00 50.19 107 VAL A C 1
ATOM 820 O O . VAL A 1 107 ? -15.844 -8.058 41.734 1.00 50.19 107 VAL A O 1
ATOM 823 N N . PRO A 1 108 ? -16.236 -8.403 43.928 1.00 51.53 108 PRO A N 1
ATOM 824 C CA . PRO A 1 108 ? -16.887 -7.119 44.128 1.00 51.53 108 PRO A CA 1
ATOM 825 C C . PRO A 1 108 ? -15.813 -6.052 43.928 1.00 51.53 108 PRO A C 1
ATOM 827 O O . PRO A 1 108 ? -15.002 -5.777 44.812 1.00 51.53 108 PRO A O 1
ATOM 830 N N . CYS A 1 109 ? -15.727 -5.524 42.712 1.00 49.09 109 CYS A N 1
ATOM 831 C CA . CYS A 1 109 ? -14.867 -4.400 42.432 1.00 49.09 109 CYS A CA 1
ATOM 832 C C . CYS A 1 109 ? -15.379 -3.269 43.337 1.00 49.09 109 CYS A C 1
ATOM 834 O O . CYS A 1 109 ? -16.590 -3.051 43.364 1.00 49.09 109 CYS A O 1
ATOM 836 N N . PRO A 1 110 ? -14.529 -2.518 44.056 1.00 50.22 110 PRO A N 1
ATOM 837 C CA . PRO A 1 110 ? -14.981 -1.358 44.839 1.00 50.22 110 PRO A CA 1
ATOM 838 C C . PRO A 1 110 ? -15.770 -0.341 43.992 1.00 50.22 110 PRO A C 1
ATOM 840 O O . PRO A 1 110 ? -16.482 0.510 44.513 1.00 50.22 110 PRO A O 1
ATOM 843 N N . TRP A 1 111 ? -15.637 -0.470 42.671 1.00 45.91 111 TRP A N 1
ATOM 844 C CA . TRP A 1 111 ? -16.259 0.311 41.620 1.00 45.91 111 TRP A CA 1
ATOM 845 C C . TRP A 1 111 ? -17.518 -0.321 41.016 1.00 45.91 111 TRP A C 1
ATOM 847 O O . TRP A 1 111 ? -18.000 0.168 39.996 1.00 45.91 111 TRP A O 1
ATOM 857 N N . THR A 1 112 ? -18.070 -1.399 41.588 1.00 47.69 112 THR A N 1
ATOM 858 C CA . THR A 1 112 ? -19.407 -1.857 41.188 1.00 47.69 112 THR A CA 1
ATOM 859 C C . THR A 1 112 ? -20.386 -0.714 41.451 1.00 47.69 112 THR A C 1
ATOM 861 O O . THR A 1 112 ? -20.498 -0.286 42.605 1.00 47.69 112 THR A O 1
ATOM 864 N N . PRO A 1 113 ? -21.085 -0.187 40.430 1.00 44.88 113 PRO A N 1
ATOM 865 C CA . PRO A 1 113 ? -21.948 0.957 40.629 1.00 44.88 113 PRO A CA 1
ATOM 866 C C . PRO A 1 113 ? -23.150 0.531 41.472 1.00 44.88 113 PRO A C 1
ATOM 868 O O . PRO A 1 113 ? -24.142 0.014 40.963 1.00 44.88 113 PRO A O 1
ATOM 871 N N . HIS A 1 114 ? -23.105 0.816 42.771 1.00 44.56 114 HIS A N 1
ATOM 872 C CA . HIS A 1 114 ? -24.327 1.151 43.482 1.00 44.56 114 HIS A CA 1
ATOM 873 C C . HIS A 1 114 ? -24.846 2.439 42.840 1.00 44.56 114 HIS A C 1
ATOM 875 O O . HIS A 1 114 ? -24.334 3.512 43.133 1.00 44.56 114 HIS A O 1
ATOM 881 N N . HIS A 1 115 ? -25.775 2.296 41.886 1.00 45.72 115 HIS A N 1
ATOM 882 C CA . HIS A 1 115 ? -26.668 3.334 41.358 1.00 45.72 115 HIS A CA 1
ATOM 883 C C . HIS A 1 115 ? -26.185 4.778 41.606 1.00 45.72 115 HIS A C 1
ATOM 885 O O . HIS A 1 115 ? -26.698 5.465 42.487 1.00 45.72 115 HIS A O 1
ATOM 891 N N . SER A 1 116 ? -25.202 5.252 40.833 1.00 37.12 116 SER A N 1
ATOM 892 C CA . SER A 1 116 ? -24.766 6.649 40.916 1.00 37.12 116 SER A CA 1
ATOM 893 C C . SER A 1 116 ? -25.273 7.411 39.685 1.00 37.12 116 SER A C 1
ATOM 895 O O . SER A 1 116 ? -24.841 7.120 38.567 1.00 37.12 116 SER A O 1
ATOM 897 N N . PRO A 1 117 ? -26.212 8.368 39.829 1.00 39.59 117 PRO A N 1
ATOM 898 C CA . PRO A 1 117 ? -26.889 9.042 38.714 1.00 39.59 117 PRO A CA 1
ATOM 899 C C . PRO A 1 117 ? -26.014 10.100 38.008 1.00 39.59 117 PRO A C 1
ATOM 901 O O . PRO A 1 117 ? -26.525 10.967 37.299 1.00 39.59 117 PRO A O 1
ATOM 904 N N . HIS A 1 118 ? -24.691 10.049 38.184 1.00 36.38 118 HIS A N 1
ATOM 905 C CA . HIS A 1 118 ? -23.755 11.087 37.746 1.00 36.38 118 HIS A CA 1
ATOM 906 C C . HIS A 1 118 ? -23.046 10.807 36.412 1.00 36.38 118 HIS A C 1
ATOM 908 O O . HIS A 1 118 ? -22.110 11.521 36.067 1.00 36.38 118 HIS A O 1
ATOM 914 N N . LEU A 1 119 ? -23.554 9.882 35.587 1.00 40.16 119 LEU A N 1
ATOM 915 C CA . LEU A 1 119 ? -23.244 9.800 34.147 1.00 40.16 119 LEU A CA 1
ATOM 916 C C . LEU A 1 119 ? -23.806 11.030 33.394 1.00 40.16 119 LEU A C 1
ATOM 918 O O . LEU A 1 119 ? -24.646 10.921 32.498 1.00 40.16 119 LEU A O 1
ATOM 922 N N . ARG A 1 120 ? -23.385 12.243 33.769 1.00 42.81 120 ARG A N 1
ATOM 923 C CA . ARG A 1 120 ? -23.677 13.452 33.001 1.00 42.81 120 ARG A CA 1
ATOM 924 C C . ARG A 1 120 ? -22.648 13.580 31.889 1.00 42.81 120 ARG A C 1
ATOM 926 O O . ARG A 1 120 ? -21.468 13.814 32.117 1.00 42.81 120 ARG A O 1
ATOM 933 N N . ARG A 1 121 ? -23.164 13.424 30.673 1.00 41.06 121 ARG A N 1
ATOM 934 C CA . ARG A 1 121 ? -22.515 13.688 29.389 1.00 41.06 121 ARG A CA 1
ATOM 935 C C . ARG A 1 121 ? -21.911 15.095 29.397 1.00 41.06 121 ARG A C 1
ATOM 937 O O . ARG A 1 121 ? -22.651 16.074 29.334 1.00 41.06 121 ARG A O 1
ATOM 944 N N . GLY A 1 122 ? -20.589 15.193 29.443 1.00 39.22 122 GLY A N 1
ATOM 945 C CA . GLY A 1 122 ? -19.878 16.376 28.968 1.00 39.22 122 GLY A CA 1
ATOM 946 C C . GLY A 1 122 ? -19.708 16.250 27.458 1.00 39.22 122 GLY A C 1
ATOM 947 O O . GLY A 1 122 ? -19.024 15.342 26.994 1.00 39.22 122 GLY A O 1
ATOM 948 N N . MET A 1 123 ? -20.381 17.100 26.682 1.00 34.47 123 MET A N 1
ATOM 949 C CA . MET A 1 123 ? -20.232 17.147 25.227 1.00 34.47 123 MET A CA 1
ATOM 950 C C . MET A 1 123 ? -19.173 18.201 24.898 1.00 34.47 123 MET A C 1
ATOM 952 O O . MET A 1 123 ? -19.449 19.393 24.995 1.00 34.47 123 MET A 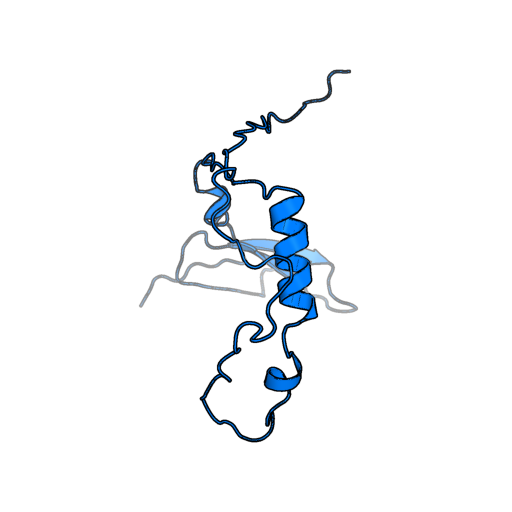O 1
ATOM 956 N N . TYR A 1 124 ? -17.964 17.772 24.540 1.00 41.62 124 TYR A N 1
ATOM 957 C CA . TYR A 1 124 ? -16.917 18.669 24.047 1.00 41.62 124 TYR A CA 1
ATOM 958 C C . TYR A 1 124 ? -16.822 18.539 22.527 1.00 41.62 124 TYR A C 1
ATOM 960 O O . TYR A 1 124 ? -16.647 17.444 21.996 1.00 41.62 124 TYR A O 1
ATOM 968 N N . THR A 1 125 ? -16.973 19.658 21.819 1.00 34.56 125 THR A N 1
ATOM 969 C CA . THR A 1 125 ? -16.778 19.745 20.367 1.00 34.56 125 THR A CA 1
ATOM 970 C C . THR A 1 125 ? -15.357 20.216 20.086 1.00 34.56 125 THR A C 1
ATOM 972 O O . THR A 1 125 ? -14.994 21.319 20.494 1.00 34.56 125 THR A O 1
ATOM 975 N N . TYR A 1 126 ? -14.564 19.423 19.367 1.00 35.72 126 TYR A N 1
ATOM 976 C CA . TYR A 1 126 ? -13.264 19.856 18.852 1.00 35.72 126 TYR A CA 1
ATOM 977 C C . TYR A 1 126 ? -13.383 20.158 17.357 1.00 35.72 126 TYR A C 1
ATOM 979 O O . TYR A 1 126 ? -13.836 19.314 16.584 1.00 35.72 126 TYR A O 1
ATOM 987 N N . ASN A 1 127 ? -12.962 21.357 16.953 1.00 37.09 127 ASN A N 1
ATOM 988 C CA . ASN A 1 127 ? -12.815 21.722 15.548 1.00 37.09 127 ASN A CA 1
ATOM 989 C C . ASN A 1 127 ? -11.442 21.253 15.060 1.00 37.09 127 ASN A C 1
ATOM 991 O O . ASN A 1 127 ? -10.425 21.835 15.425 1.00 37.09 127 ASN A O 1
ATOM 995 N N . LEU A 1 128 ? -11.407 20.235 14.201 1.00 43.75 128 LEU A N 1
ATOM 996 C CA . LEU A 1 128 ? -10.239 19.948 13.364 1.00 43.75 128 LEU A CA 1
ATOM 997 C C . LEU A 1 128 ? -10.319 20.829 12.108 1.00 43.75 128 LEU A C 1
ATOM 999 O O . LEU A 1 128 ? -10.532 20.342 11.002 1.00 43.75 128 LEU A O 1
ATOM 1003 N N . ALA A 1 129 ? -10.219 22.146 12.294 1.00 39.72 129 ALA A N 1
ATOM 1004 C CA . ALA A 1 129 ? -9.920 23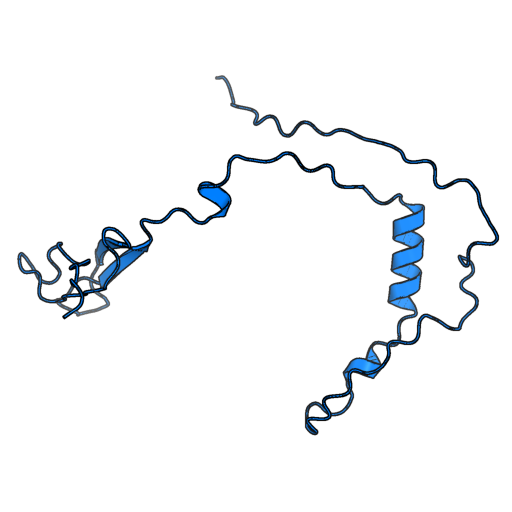.051 11.195 1.00 39.72 129 ALA A CA 1
ATOM 1005 C C . ALA A 1 129 ? -8.397 23.076 11.045 1.00 39.72 129 ALA A C 1
ATOM 1007 O O . ALA A 1 129 ? -7.686 23.448 11.978 1.00 39.72 129 ALA A O 1
ATOM 1008 N N . GLY A 1 130 ? -7.909 22.598 9.900 1.00 39.69 130 GLY A N 1
ATOM 1009 C CA . GLY A 1 130 ? -6.496 22.647 9.552 1.00 39.69 130 GLY A CA 1
ATOM 1010 C C . GLY A 1 130 ? -5.989 24.083 9.626 1.00 39.69 130 GLY A C 1
ATOM 1011 O O . GLY A 1 130 ? -6.512 24.967 8.956 1.00 39.69 130 GLY A O 1
ATOM 1012 N N . SER A 1 131 ? -4.988 24.304 10.466 1.00 35.28 131 SER A N 1
ATOM 1013 C CA . SER A 1 131 ? -4.186 25.518 10.468 1.00 35.28 131 SER A CA 1
ATOM 1014 C C . SER A 1 131 ? -3.280 25.509 9.233 1.00 35.28 131 SER A C 1
ATOM 1016 O O . SER A 1 131 ? -2.325 24.730 9.187 1.00 35.28 131 SER A O 1
ATOM 1018 N N . GLU A 1 132 ? -3.574 26.351 8.242 1.00 35.31 132 GLU A N 1
ATOM 1019 C CA . GLU A 1 132 ? -2.553 26.828 7.301 1.00 35.31 132 GLU A CA 1
ATOM 1020 C C . GLU A 1 132 ? -1.620 27.808 8.036 1.00 35.31 132 GLU A C 1
ATOM 1022 O O . GLU A 1 132 ? -2.102 28.624 8.827 1.00 35.31 132 GLU A O 1
ATOM 1027 N N . PRO A 1 133 ? -0.295 27.742 7.823 1.00 37.81 133 PRO A N 1
ATOM 1028 C CA . PRO A 1 133 ? 0.623 28.755 8.318 1.00 37.81 133 PRO A CA 1
ATOM 1029 C C . PRO A 1 133 ? 0.691 29.923 7.322 1.00 37.81 133 PRO A C 1
ATOM 1031 O O . PRO A 1 133 ? 1.111 29.734 6.181 1.00 37.81 133 PRO A O 1
ATOM 1034 N N . GLU A 1 134 ? 0.322 31.128 7.755 1.00 38.53 134 GLU A N 1
ATOM 1035 C CA . GLU A 1 134 ? 0.718 32.358 7.057 1.00 38.53 134 GLU A CA 1
ATOM 1036 C C . GLU A 1 134 ? 2.112 32.810 7.522 1.00 38.53 134 GLU A C 1
ATOM 1038 O O . GLU A 1 134 ? 2.503 32.599 8.675 1.00 38.53 134 GLU A O 1
ATOM 1043 N N . HIS A 1 135 ? 2.861 33.368 6.569 1.00 38.06 135 HIS A N 1
ATOM 1044 C CA . HIS A 1 135 ? 4.216 33.908 6.685 1.00 38.06 135 HIS A CA 1
ATOM 1045 C C . HIS A 1 135 ? 4.171 35.406 6.988 1.00 38.06 135 HIS A C 1
ATOM 1047 O O . HIS A 1 135 ? 3.308 36.084 6.386 1.00 38.06 135 HIS A O 1
#

pLDDT: mean 72.99, std 20.75, range [34.47, 96.12]

Organism: Knipowitschia caucasica (NCBI:txid637954)

Radius of gyration: 28.3 Å; chains: 1; bounding box: 50×62×70 Å

Foldseek 3Di:
DQDKDWQDPADFADRDDPDTDIDRDPQQWHWDWAPDDDPDNTTDIDTDGSDDPVVVVDDDDDDFDADDDPLRVVVVVLQVVQWDPCQVVPPPPDPPVDRPDRDGRPPPDVPPDPDDPPPDGDRDDDDPPDDDDDD